Protein AF-A0A957H8F7-F1 (afdb_monomer_lite)

Foldseek 3Di:
DDPVVVVVVVVVVVVVVVVVVVVVVVVLVCCLVPPDDADPPPGSVVSVCSVVVVVVVLVVVLVVLLVVLVVVCVVPVDVVSVVSNVVSD

Structure (mmCIF, N/CA/C/O backbone):
data_AF-A0A957H8F7-F1
#
_entry.id   AF-A0A957H8F7-F1
#
loop_
_atom_site.group_PDB
_atom_site.id
_atom_site.type_symbol
_atom_site.label_atom_id
_atom_site.label_alt_id
_atom_site.label_comp_id
_atom_site.label_asym_id
_atom_site.label_entity_id
_atom_site.label_seq_id
_atom_site.pdbx_PDB_ins_code
_atom_site.Cartn_x
_atom_site.Cartn_y
_atom_site.Cartn_z
_atom_site.occupancy
_atom_site.B_iso_or_equiv
_atom_site.auth_seq_id
_atom_site.auth_comp_id
_atom_site.auth_asym_id
_atom_site.auth_atom_id
_atom_site.pdbx_PDB_model_num
ATOM 1 N N . MET A 1 1 ? -4.424 -11.951 29.934 1.00 57.94 1 MET A N 1
ATOM 2 C CA . MET A 1 1 ? -3.263 -11.906 29.014 1.00 57.94 1 MET A CA 1
ATOM 3 C C . MET A 1 1 ? -2.659 -10.513 29.106 1.00 57.94 1 MET A C 1
ATOM 5 O O . MET A 1 1 ? -3.374 -9.565 28.816 1.00 57.94 1 MET A O 1
ATOM 9 N N . ASN A 1 2 ? -1.411 -10.380 29.568 1.00 69.44 2 ASN A N 1
ATOM 10 C CA . ASN A 1 2 ? -0.777 -9.072 29.779 1.00 69.44 2 ASN A CA 1
ATOM 11 C C . ASN A 1 2 ? -0.657 -8.306 28.456 1.00 69.44 2 ASN A C 1
ATOM 13 O O . ASN A 1 2 ? -0.196 -8.852 27.454 1.00 69.44 2 ASN A O 1
ATOM 17 N N . GLU A 1 3 ? -1.039 -7.035 28.466 1.00 68.31 3 GLU A N 1
ATOM 18 C CA . GLU A 1 3 ? -1.060 -6.146 27.298 1.00 68.31 3 GLU A CA 1
ATOM 19 C C . GLU A 1 3 ? 0.296 -6.077 26.579 1.00 68.31 3 GLU A C 1
ATOM 21 O O . GLU A 1 3 ? 0.372 -6.151 25.353 1.00 68.31 3 GLU A O 1
ATOM 26 N N . ARG A 1 4 ? 1.389 -6.129 27.350 1.00 71.81 4 ARG A N 1
ATOM 27 C CA . ARG A 1 4 ? 2.766 -6.219 26.839 1.00 71.81 4 ARG A CA 1
ATOM 28 C C . ARG A 1 4 ? 3.021 -7.458 25.976 1.00 71.81 4 ARG A C 1
ATOM 30 O O . ARG A 1 4 ? 3.697 -7.361 24.958 1.00 71.81 4 ARG A O 1
ATOM 37 N N . ALA A 1 5 ? 2.457 -8.611 26.337 1.00 67.38 5 ALA A N 1
ATOM 38 C CA . ALA A 1 5 ? 2.612 -9.847 25.566 1.00 67.38 5 ALA A CA 1
ATOM 39 C C . ALA A 1 5 ? 1.807 -9.812 24.254 1.00 67.38 5 ALA A C 1
ATOM 41 O O . ALA A 1 5 ? 2.230 -10.380 23.247 1.00 67.38 5 ALA A O 1
ATOM 42 N N . ARG A 1 6 ? 0.667 -9.104 24.241 1.00 67.38 6 ARG A N 1
ATOM 43 C CA . ARG A 1 6 ? -0.157 -8.902 23.040 1.00 67.38 6 ARG A CA 1
ATOM 44 C C . ARG A 1 6 ? 0.540 -7.976 22.037 1.00 67.38 6 ARG A C 1
ATOM 46 O O . ARG A 1 6 ? 0.625 -8.324 20.862 1.00 67.38 6 ARG A O 1
ATOM 53 N N . ILE A 1 7 ? 1.104 -6.861 22.511 1.00 67.19 7 ILE A N 1
ATOM 54 C CA . ILE A 1 7 ? 1.879 -5.918 21.687 1.00 67.19 7 ILE A CA 1
ATOM 55 C C . ILE A 1 7 ? 3.156 -6.584 21.158 1.00 67.19 7 ILE A C 1
ATOM 57 O O . ILE A 1 7 ? 3.439 -6.493 19.967 1.00 67.19 7 ILE A O 1
ATOM 61 N N . ALA A 1 8 ? 3.878 -7.344 21.990 1.00 69.94 8 ALA A N 1
ATOM 62 C CA . ALA A 1 8 ? 5.078 -8.068 21.562 1.00 69.94 8 ALA A CA 1
ATOM 63 C C . ALA A 1 8 ? 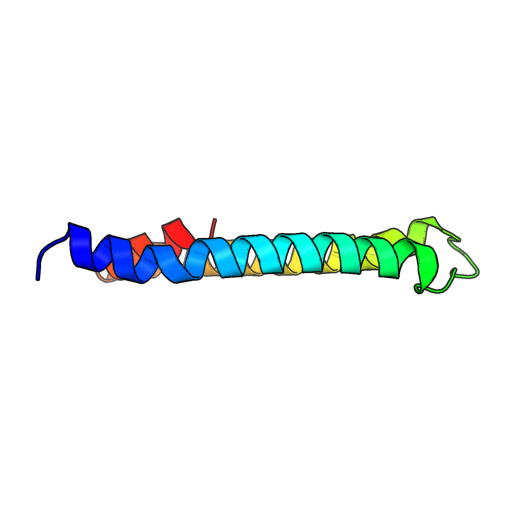4.802 -9.077 20.430 1.00 69.94 8 ALA A C 1
ATOM 65 O O . ALA A 1 8 ? 5.619 -9.234 19.524 1.00 69.94 8 ALA A O 1
ATOM 66 N N . LYS A 1 9 ? 3.633 -9.736 20.443 1.00 67.81 9 LYS A N 1
ATOM 67 C CA . LYS A 1 9 ? 3.237 -10.687 19.394 1.00 67.81 9 LYS A CA 1
ATOM 68 C C . LYS A 1 9 ? 2.905 -9.999 18.063 1.00 67.81 9 LYS A C 1
ATOM 70 O O . LYS A 1 9 ? 3.279 -10.533 17.021 1.00 67.81 9 LYS A O 1
ATOM 75 N N . LEU A 1 10 ? 2.238 -8.837 18.083 1.00 69.12 10 LEU A N 1
ATOM 76 C CA . LEU A 1 10 ? 2.013 -8.035 16.869 1.00 69.12 10 LEU A CA 1
ATOM 77 C C . LEU A 1 10 ? 3.325 -7.442 16.331 1.00 69.12 10 LEU A C 1
ATOM 79 O O . LEU A 1 10 ? 3.566 -7.475 15.126 1.00 69.12 10 LEU A O 1
ATOM 83 N N . ASN A 1 11 ? 4.205 -6.981 17.222 1.00 78.12 11 ASN A N 1
ATOM 84 C CA . ASN A 1 11 ? 5.449 -6.298 16.867 1.00 78.12 11 ASN A CA 1
ATOM 85 C C . ASN A 1 11 ? 6.472 -7.186 16.139 1.00 78.12 11 ASN A C 1
ATOM 87 O O . ASN A 1 11 ? 7.412 -6.673 15.553 1.00 78.12 11 ASN A O 1
ATOM 91 N N . ARG A 1 12 ? 6.324 -8.517 16.141 1.00 83.50 12 ARG A N 1
ATOM 92 C CA . ARG A 1 12 ? 7.255 -9.398 15.415 1.00 83.50 12 ARG A CA 1
ATOM 93 C C . ARG A 1 12 ? 7.081 -9.331 13.896 1.00 83.50 12 ARG A C 1
ATOM 95 O O . ARG A 1 12 ? 8.052 -9.505 13.169 1.00 83.50 12 ARG A O 1
ATOM 102 N N . TRP A 1 13 ? 5.859 -9.104 13.416 1.00 86.88 13 TRP A N 1
ATOM 103 C CA . TRP A 1 13 ? 5.552 -9.125 11.981 1.00 86.88 13 TRP A CA 1
ATOM 104 C C . TRP A 1 13 ? 5.769 -7.772 11.307 1.00 86.88 13 TRP A C 1
ATOM 106 O O . TRP A 1 13 ? 6.209 -7.730 10.163 1.00 86.88 13 TRP A O 1
ATOM 116 N N . VAL A 1 14 ? 5.529 -6.678 12.031 1.00 89.19 14 VAL A N 1
ATOM 117 C CA . VAL A 1 14 ? 5.740 -5.303 11.552 1.00 89.19 14 VAL A CA 1
ATOM 118 C C . VAL A 1 14 ? 7.141 -5.074 10.954 1.00 89.19 14 VAL A C 1
ATOM 120 O O . VAL A 1 14 ? 7.211 -4.615 9.818 1.00 89.19 14 VAL A O 1
ATOM 123 N N . PRO A 1 15 ? 8.265 -5.427 11.612 1.00 92.38 15 PRO A N 1
ATOM 124 C CA . PRO A 1 15 ? 9.592 -5.199 11.042 1.00 92.38 15 PRO A CA 1
ATOM 125 C C . PRO A 1 15 ? 9.833 -6.030 9.779 1.00 92.38 15 PRO A C 1
ATOM 127 O O . PRO A 1 15 ? 10.459 -5.544 8.844 1.00 92.38 15 PRO A O 1
ATOM 130 N N . ILE A 1 16 ? 9.300 -7.255 9.722 1.00 93.56 16 ILE A N 1
ATOM 131 C CA . ILE A 1 16 ? 9.412 -8.120 8.541 1.00 93.56 16 ILE A CA 1
ATOM 132 C C . ILE A 1 16 ? 8.672 -7.484 7.361 1.00 93.56 16 ILE A C 1
ATOM 134 O O . ILE A 1 16 ? 9.232 -7.380 6.272 1.00 93.56 16 ILE A O 1
ATOM 138 N N . LEU A 1 17 ? 7.441 -7.012 7.585 1.00 92.56 17 LEU A N 1
ATOM 139 C CA . LEU A 1 17 ? 6.645 -6.326 6.566 1.00 92.56 17 LEU A CA 1
ATOM 140 C 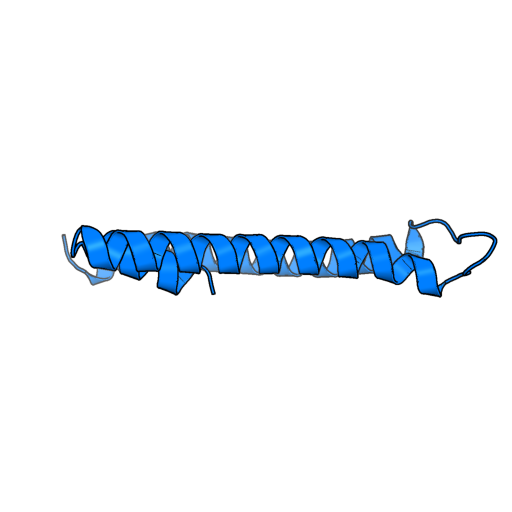C . LEU A 1 17 ? 7.302 -5.016 6.116 1.00 92.56 17 LEU A C 1
ATOM 142 O O . LEU A 1 17 ? 7.326 -4.741 4.921 1.00 92.56 17 LEU A O 1
ATOM 146 N N . ASN A 1 18 ? 7.903 -4.253 7.033 1.00 94.31 18 ASN A N 1
ATOM 147 C CA . ASN A 1 18 ? 8.611 -3.016 6.699 1.00 94.31 18 ASN A CA 1
ATOM 148 C C . ASN A 1 18 ? 9.847 -3.276 5.829 1.00 94.31 18 ASN A C 1
ATOM 150 O O . ASN A 1 18 ? 10.057 -2.584 4.835 1.00 94.31 18 ASN A O 1
ATOM 154 N N . ILE A 1 19 ? 10.650 -4.291 6.165 1.00 96.69 19 ILE A N 1
ATOM 155 C CA . ILE A 1 19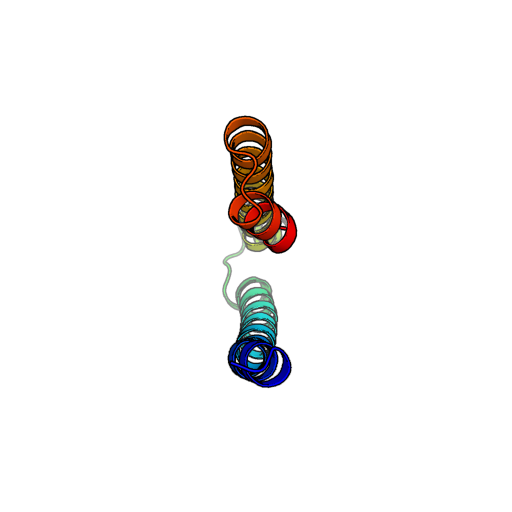 ? 11.811 -4.683 5.352 1.00 96.69 19 ILE A CA 1
ATOM 156 C C . ILE A 1 19 ? 11.349 -5.180 3.978 1.00 96.69 19 ILE A C 1
ATOM 158 O O . ILE A 1 19 ? 11.915 -4.783 2.962 1.00 96.69 19 ILE A O 1
ATOM 162 N N . ALA A 1 20 ? 10.295 -5.998 3.926 1.00 96.75 20 ALA A N 1
ATOM 163 C CA . ALA A 1 20 ? 9.727 -6.469 2.667 1.00 96.75 20 ALA A CA 1
ATOM 164 C C . ALA A 1 20 ? 9.211 -5.310 1.795 1.00 96.75 20 ALA A C 1
ATOM 166 O O . ALA A 1 20 ? 9.482 -5.288 0.596 1.00 96.75 20 ALA A O 1
ATOM 167 N N . ALA A 1 21 ? 8.535 -4.320 2.389 1.00 94.25 21 ALA A N 1
ATOM 168 C CA . ALA A 1 21 ? 8.074 -3.121 1.692 1.00 94.25 21 ALA A CA 1
ATOM 169 C C . ALA A 1 21 ? 9.247 -2.297 1.138 1.00 94.25 21 ALA A C 1
ATOM 171 O O . ALA A 1 21 ? 9.195 -1.850 -0.008 1.00 94.25 21 ALA A O 1
ATOM 172 N N . LEU A 1 22 ? 10.332 -2.153 1.908 1.00 96.88 22 LEU A N 1
ATOM 173 C CA . LEU A 1 22 ? 11.547 -1.471 1.461 1.00 96.88 22 LEU A CA 1
ATOM 174 C C . LEU A 1 22 ? 12.174 -2.183 0.251 1.00 96.88 22 LEU A C 1
ATOM 176 O O . LEU A 1 22 ? 12.494 -1.548 -0.752 1.00 96.88 22 LEU A O 1
ATOM 180 N N . ILE A 1 23 ? 12.308 -3.510 0.321 1.00 97.81 23 ILE A N 1
ATOM 181 C CA . ILE A 1 23 ? 12.838 -4.324 -0.781 1.00 97.81 23 ILE A CA 1
ATOM 182 C C . ILE A 1 23 ? 11.944 -4.191 -2.020 1.00 97.81 23 ILE A C 1
ATOM 184 O O . ILE A 1 23 ? 12.452 -3.961 -3.117 1.00 97.81 23 ILE A O 1
ATOM 188 N N . ALA A 1 24 ? 10.622 -4.283 -1.856 1.00 94.94 24 ALA A N 1
ATOM 189 C CA . ALA A 1 24 ? 9.665 -4.142 -2.949 1.00 94.94 24 ALA A CA 1
ATOM 190 C C . ALA A 1 24 ? 9.728 -2.753 -3.606 1.00 94.94 24 ALA A C 1
ATOM 192 O O . ALA A 1 24 ? 9.642 -2.652 -4.832 1.00 94.94 24 ALA A O 1
ATOM 193 N N . LEU A 1 25 ? 9.935 -1.690 -2.821 1.00 93.81 25 LEU A N 1
ATOM 194 C CA . LEU A 1 25 ? 10.113 -0.331 -3.332 1.00 93.81 25 LEU A CA 1
ATOM 195 C C . LEU A 1 25 ? 11.347 -0.236 -4.239 1.00 93.81 25 LEU A C 1
ATOM 197 O O . LEU A 1 25 ? 11.234 0.204 -5.384 1.00 93.81 25 LEU A O 1
ATOM 201 N N . PHE A 1 26 ? 12.511 -0.695 -3.768 1.00 95.88 26 PHE A N 1
ATOM 202 C CA . PHE A 1 26 ? 13.740 -0.676 -4.569 1.00 95.88 26 PHE A CA 1
ATOM 203 C C . PHE A 1 26 ? 13.652 -1.584 -5.798 1.00 95.88 26 PHE A C 1
ATOM 205 O O . PHE A 1 26 ? 14.104 -1.195 -6.875 1.00 95.88 26 PHE A O 1
ATOM 212 N N . ALA A 1 27 ? 13.025 -2.755 -5.673 1.00 95.06 27 ALA A N 1
ATOM 213 C CA . ALA A 1 27 ? 12.779 -3.643 -6.803 1.00 95.06 27 ALA A CA 1
ATOM 214 C C . ALA A 1 27 ? 11.892 -2.973 -7.863 1.00 95.06 27 ALA A C 1
ATOM 216 O O . ALA A 1 27 ? 12.208 -3.024 -9.050 1.00 95.06 27 ALA A O 1
ATOM 217 N N . THR A 1 28 ? 10.823 -2.288 -7.444 1.00 92.44 28 THR A N 1
ATOM 218 C CA . THR A 1 28 ? 9.918 -1.562 -8.350 1.00 92.44 28 THR A CA 1
ATOM 219 C C . THR A 1 28 ? 10.655 -0.446 -9.082 1.00 92.44 28 THR A C 1
ATOM 221 O O . THR A 1 28 ? 10.568 -0.357 -10.305 1.00 92.44 28 THR A O 1
ATOM 224 N N . LEU A 1 29 ? 11.447 0.356 -8.362 1.00 91.56 29 LEU A N 1
ATOM 225 C CA . LEU A 1 29 ? 12.289 1.391 -8.968 1.00 91.56 29 LEU A CA 1
ATOM 226 C C . LEU A 1 29 ? 13.279 0.790 -9.977 1.00 91.56 29 LEU A C 1
ATOM 228 O O . LEU A 1 29 ? 13.385 1.286 -11.097 1.00 91.56 29 LEU A O 1
ATOM 232 N N . GLY A 1 30 ? 13.941 -0.316 -9.629 1.00 93.38 30 GLY A N 1
ATOM 233 C CA . GLY A 1 30 ? 14.830 -1.036 -10.541 1.00 93.38 30 GLY A CA 1
ATOM 234 C C . GL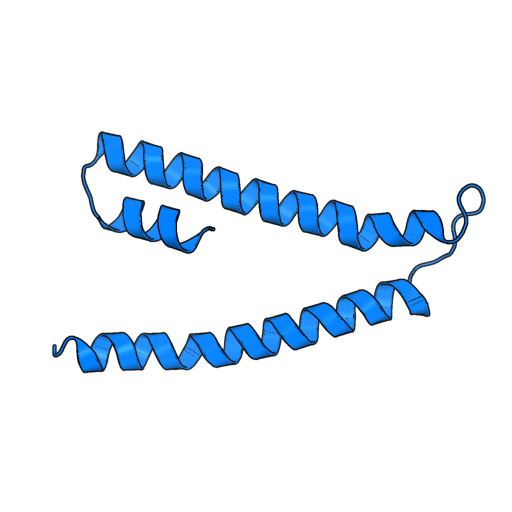Y A 1 30 ? 14.118 -1.502 -11.816 1.00 93.38 30 GLY A C 1
ATOM 235 O O . GLY A 1 30 ? 14.599 -1.253 -12.920 1.00 93.38 30 GLY A O 1
ATOM 236 N N . MET A 1 31 ? 12.934 -2.107 -11.691 1.00 92.38 31 MET A N 1
ATOM 237 C CA . MET A 1 31 ? 12.146 -2.550 -12.847 1.00 92.38 31 MET A CA 1
ATOM 238 C C . MET A 1 31 ? 11.737 -1.383 -13.756 1.00 92.38 31 MET A C 1
ATOM 240 O O . MET A 1 31 ? 11.794 -1.508 -14.977 1.00 92.38 31 MET A O 1
ATOM 244 N N . ILE A 1 32 ? 11.386 -0.226 -13.194 1.00 91.19 32 ILE A N 1
ATOM 245 C CA . ILE A 1 32 ? 11.008 0.957 -13.982 1.00 91.19 32 ILE A CA 1
ATOM 246 C C . ILE A 1 32 ? 12.177 1.460 -14.837 1.00 91.19 32 ILE A C 1
ATOM 248 O O . ILE A 1 32 ? 11.979 1.817 -15.999 1.00 91.19 32 ILE A O 1
ATOM 252 N N . PHE A 1 33 ? 13.398 1.484 -14.297 1.00 88.06 33 PHE A N 1
ATOM 253 C CA . PHE A 1 33 ? 14.555 1.997 -15.035 1.00 88.06 33 PHE A CA 1
ATOM 254 C C . PHE A 1 33 ? 15.152 0.981 -16.017 1.00 88.06 33 PHE A C 1
ATOM 256 O O . PHE A 1 33 ? 15.515 1.366 -17.133 1.00 88.06 33 PHE A O 1
ATOM 263 N N . PHE A 1 34 ? 15.239 -0.293 -15.624 1.00 89.56 34 PHE A N 1
ATOM 264 C CA . PHE A 1 34 ? 15.976 -1.315 -16.376 1.00 89.56 34 PHE A CA 1
ATOM 265 C C . PHE A 1 34 ? 15.095 -2.255 -17.206 1.00 89.56 34 PHE A C 1
ATOM 267 O O . PHE A 1 34 ? 15.573 -2.779 -18.208 1.00 89.56 34 PHE A O 1
ATOM 274 N N . TYR A 1 35 ? 13.832 -2.470 -16.824 1.00 89.44 35 TYR A N 1
ATOM 275 C CA . TYR A 1 35 ? 12.955 -3.452 -17.475 1.00 89.44 35 TYR A CA 1
ATOM 276 C C . TYR A 1 35 ? 11.836 -2.815 -18.307 1.00 89.44 35 TYR A C 1
ATOM 278 O O . TYR A 1 35 ? 11.527 -3.304 -19.392 1.00 89.44 35 TYR A O 1
ATOM 286 N N . ALA A 1 36 ? 11.230 -1.722 -17.836 1.00 88.25 36 ALA A N 1
ATOM 287 C CA . ALA A 1 36 ? 10.096 -1.116 -18.528 1.00 88.25 36 ALA A CA 1
ATOM 288 C C . ALA A 1 36 ? 10.494 -0.643 -19.944 1.00 88.25 36 ALA A C 1
ATOM 290 O O . ALA A 1 36 ? 11.478 0.088 -20.094 1.00 88.25 36 ALA A O 1
ATOM 291 N N . PRO A 1 37 ? 9.758 -1.021 -21.003 1.00 84.88 37 PRO A N 1
ATOM 292 C CA . PRO A 1 37 ? 10.064 -0.580 -22.359 1.00 84.88 37 PRO A CA 1
ATOM 293 C C . PRO A 1 37 ? 9.886 0.937 -22.504 1.00 84.88 37 PRO A C 1
ATOM 295 O O . PRO A 1 37 ? 9.222 1.589 -21.698 1.00 84.88 37 PRO A O 1
ATOM 298 N N . ILE A 1 38 ? 10.530 1.512 -23.517 1.00 86.94 38 ILE A N 1
ATOM 299 C CA . ILE A 1 38 ? 10.377 2.928 -23.863 1.00 86.94 38 ILE A CA 1
ATOM 300 C C . ILE A 1 38 ? 9.272 3.037 -24.911 1.00 86.94 38 ILE A C 1
ATOM 302 O O . ILE A 1 38 ? 9.354 2.405 -25.965 1.00 86.94 38 ILE A O 1
ATOM 306 N N . GLU A 1 39 ? 8.259 3.853 -24.635 1.00 89.38 39 GLU A N 1
ATOM 307 C CA . GLU A 1 39 ? 7.186 4.125 -25.591 1.00 89.38 39 GLU A CA 1
ATOM 308 C C . GLU A 1 39 ? 7.665 5.003 -26.740 1.00 89.38 39 GLU A C 1
ATOM 310 O O . GLU A 1 39 ? 8.385 5.984 -26.536 1.00 89.38 39 GLU A O 1
ATOM 315 N N . ARG A 1 40 ? 7.183 4.706 -27.949 1.00 82.44 40 ARG A N 1
ATOM 316 C CA . ARG A 1 40 ? 7.578 5.405 -29.181 1.00 82.44 40 ARG A CA 1
ATOM 317 C C . ARG A 1 40 ? 7.262 6.904 -29.151 1.00 82.44 40 ARG A C 1
ATOM 319 O O . ARG A 1 40 ? 8.041 7.685 -29.682 1.00 82.44 40 ARG A O 1
ATOM 326 N N . SER A 1 41 ? 6.133 7.299 -28.560 1.00 89.00 41 SER A N 1
ATOM 327 C CA . SER A 1 41 ? 5.649 8.689 -28.605 1.00 89.00 41 SER A CA 1
ATOM 328 C C . SER A 1 41 ? 6.079 9.534 -27.405 1.00 89.00 41 SER A C 1
ATOM 330 O O . SER A 1 41 ? 6.380 10.710 -27.565 1.00 89.00 41 SER A O 1
ATOM 332 N N . MET A 1 42 ? 6.094 8.953 -26.202 1.00 83.75 42 MET A N 1
ATOM 333 C CA . MET A 1 42 ? 6.358 9.683 -24.952 1.00 83.75 42 MET A CA 1
ATOM 334 C C . MET A 1 42 ? 7.772 9.474 -24.398 1.00 83.75 42 MET A C 1
ATOM 336 O O . MET A 1 42 ? 8.195 10.194 -23.492 1.00 83.75 42 MET A O 1
ATOM 340 N N . GLY A 1 43 ? 8.514 8.492 -24.913 1.00 85.88 43 GLY A N 1
ATOM 341 C CA . GLY A 1 43 ? 9.857 8.189 -24.438 1.00 85.88 43 GLY A CA 1
ATOM 342 C C . GLY A 1 43 ? 9.878 7.777 -22.962 1.00 85.88 43 GLY A C 1
ATOM 343 O O . GLY A 1 43 ? 9.000 7.063 -22.475 1.00 85.88 43 GLY A O 1
ATOM 344 N N . ASN A 1 44 ? 10.891 8.243 -22.228 1.00 85.12 44 ASN A N 1
ATOM 345 C CA . ASN A 1 44 ? 11.125 7.841 -20.837 1.00 85.12 44 ASN A CA 1
ATOM 346 C C . ASN A 1 44 ? 10.049 8.310 -19.847 1.00 85.12 44 ASN A C 1
ATOM 348 O O . ASN A 1 44 ? 9.906 7.692 -18.794 1.00 85.12 44 ASN A O 1
ATOM 352 N N . VAL A 1 45 ? 9.283 9.361 -20.157 1.00 87.00 45 VAL A N 1
ATOM 353 C CA . VAL A 1 45 ? 8.261 9.897 -19.236 1.00 87.00 45 VAL A CA 1
ATOM 354 C C . VAL A 1 45 ? 7.170 8.860 -18.958 1.00 87.00 45 VAL A C 1
ATOM 356 O O . VAL A 1 45 ? 6.677 8.763 -17.836 1.00 87.00 45 VAL A O 1
ATOM 359 N N . GLN A 1 46 ? 6.845 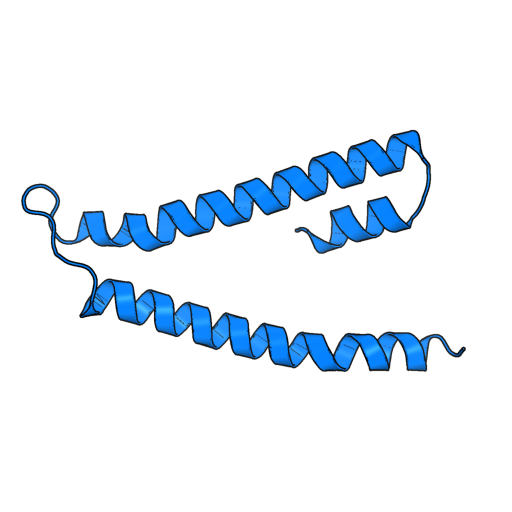8.016 -19.941 1.00 88.88 46 GLN A N 1
ATOM 360 C CA . GLN A 1 46 ? 5.800 7.005 -19.790 1.00 88.88 46 GLN A CA 1
ATOM 361 C C . GLN A 1 46 ? 6.160 5.925 -18.755 1.00 88.88 46 GLN A C 1
ATOM 363 O O . GLN A 1 46 ? 5.274 5.385 -18.095 1.00 88.88 46 GLN A O 1
ATOM 368 N N . ARG A 1 47 ? 7.454 5.678 -18.507 1.00 89.00 47 ARG A N 1
ATOM 369 C CA . ARG A 1 47 ? 7.902 4.728 -17.476 1.00 89.00 47 ARG A CA 1
ATOM 370 C C . ARG A 1 47 ? 7.434 5.125 -16.070 1.00 89.00 47 ARG A C 1
ATOM 372 O O . ARG A 1 47 ? 7.216 4.255 -15.230 1.00 89.00 47 ARG A O 1
ATOM 379 N N . LEU A 1 48 ? 7.209 6.418 -15.823 1.00 86.75 48 LEU A N 1
ATOM 380 C CA . LEU A 1 48 ? 6.728 6.919 -14.536 1.00 86.75 48 LEU A CA 1
ATOM 381 C C . LEU A 1 48 ? 5.287 6.479 -14.228 1.00 86.75 48 LEU A C 1
ATOM 383 O O . LEU A 1 48 ? 4.940 6.315 -13.058 1.00 86.75 48 LEU A O 1
ATOM 387 N N . PHE A 1 49 ? 4.460 6.222 -15.252 1.00 87.69 49 PHE A N 1
ATOM 388 C CA . PHE A 1 49 ? 3.083 5.756 -15.054 1.00 87.69 49 PHE A CA 1
ATOM 389 C C . PHE A 1 49 ? 3.015 4.398 -14.350 1.00 87.69 49 PHE A C 1
ATOM 391 O O . PHE A 1 49 ? 2.091 4.183 -13.569 1.00 87.69 49 PHE A O 1
ATOM 398 N N . TYR A 1 50 ? 4.005 3.520 -14.544 1.00 87.31 50 TYR A N 1
ATOM 399 C CA . TYR A 1 50 ? 4.048 2.217 -13.870 1.00 87.31 50 TYR A CA 1
ATOM 400 C C . TYR A 1 50 ? 4.146 2.345 -12.344 1.00 87.31 50 TYR A C 1
ATOM 402 O O . TYR A 1 50 ? 3.566 1.536 -11.625 1.00 87.31 50 TYR A O 1
ATOM 410 N N . PHE A 1 51 ? 4.816 3.384 -11.838 1.00 89.75 51 PHE A N 1
ATOM 411 C CA . PHE A 1 51 ? 4.814 3.700 -10.409 1.00 89.75 51 PHE A CA 1
ATOM 412 C C . PHE A 1 51 ? 3.577 4.501 -10.009 1.00 89.75 51 PHE A C 1
ATOM 414 O O . PHE A 1 51 ? 2.902 4.184 -9.032 1.00 89.75 51 PHE A O 1
ATOM 421 N N . HIS A 1 52 ? 3.278 5.548 -10.779 1.00 91.62 52 HIS A N 1
ATOM 422 C CA . HIS A 1 52 ? 2.263 6.528 -10.424 1.00 91.62 52 HIS A CA 1
ATOM 423 C C . HIS A 1 52 ? 0.870 5.901 -10.330 1.00 91.62 52 HIS A C 1
ATOM 425 O O . HIS A 1 52 ? 0.207 6.050 -9.305 1.00 91.62 52 HIS A O 1
ATOM 431 N N . VAL A 1 53 ? 0.457 5.131 -11.343 1.00 91.81 53 VAL A N 1
ATOM 432 C CA . VAL A 1 53 ? -0.855 4.467 -11.365 1.00 91.81 53 VAL A CA 1
ATOM 433 C C . VAL A 1 53 ? -0.977 3.485 -10.202 1.00 91.81 53 VAL A C 1
ATOM 435 O O . VAL A 1 53 ? -1.985 3.496 -9.501 1.00 91.81 53 VAL A O 1
ATOM 438 N N . GLY A 1 54 ? 0.067 2.695 -9.932 1.00 91.81 54 GLY A N 1
ATOM 439 C CA . GLY A 1 54 ? 0.097 1.789 -8.781 1.00 91.81 54 GLY A CA 1
ATOM 440 C C . GLY A 1 54 ? -0.069 2.531 -7.452 1.00 91.81 54 GLY A C 1
ATOM 441 O O . GLY A 1 54 ? -0.921 2.166 -6.644 1.00 91.81 54 GLY A O 1
ATOM 442 N N . SER A 1 55 ? 0.685 3.616 -7.248 1.00 92.00 55 SER A N 1
ATOM 443 C CA . SER A 1 55 ? 0.592 4.436 -6.031 1.00 92.00 55 SER A CA 1
ATOM 444 C C . SER A 1 55 ? -0.789 5.081 -5.855 1.00 92.00 55 SER A C 1
ATOM 446 O O . SER A 1 55 ? -1.328 5.079 -4.748 1.00 92.00 55 SER A O 1
ATOM 448 N N . ALA A 1 56 ? -1.406 5.546 -6.947 1.00 94.38 56 ALA A N 1
ATOM 449 C CA . ALA A 1 56 ? -2.754 6.102 -6.937 1.00 94.38 56 ALA A CA 1
ATOM 450 C C . ALA A 1 56 ? -3.801 5.051 -6.536 1.00 94.38 56 ALA A C 1
ATOM 452 O O . ALA A 1 56 ? -4.678 5.341 -5.721 1.00 94.38 56 ALA A O 1
ATOM 453 N N . TRP A 1 57 ? -3.693 3.821 -7.047 1.00 95.31 57 TRP A N 1
ATOM 454 C CA . TRP A 1 57 ? -4.572 2.716 -6.653 1.00 95.31 57 TRP A CA 1
ATOM 455 C C . TRP A 1 57 ? -4.431 2.353 -5.177 1.00 95.31 57 TRP A C 1
ATOM 457 O O . TRP A 1 57 ? -5.440 2.241 -4.484 1.00 95.31 57 TRP A O 1
ATOM 467 N N . VAL A 1 58 ? -3.199 2.212 -4.680 1.00 93.94 58 VAL A N 1
ATOM 468 C CA . VAL A 1 58 ? -2.956 1.887 -3.266 1.00 93.94 58 VAL A CA 1
ATOM 469 C C . VAL A 1 58 ? -3.529 2.976 -2.356 1.00 93.94 58 VAL A C 1
ATOM 471 O O . VAL A 1 58 ? -4.273 2.657 -1.431 1.00 93.94 58 VAL A O 1
ATOM 474 N N . GLY A 1 59 ? -3.269 4.252 -2.659 1.00 94.94 59 GLY A N 1
ATOM 475 C CA . GLY A 1 59 ? -3.826 5.378 -1.905 1.00 94.94 59 GLY A CA 1
ATOM 476 C C . GLY A 1 59 ? -5.356 5.436 -1.957 1.00 94.94 59 GLY A C 1
ATOM 477 O O . GLY A 1 59 ? -6.001 5.668 -0.937 1.00 94.94 59 GLY A O 1
ATOM 478 N N . SER A 1 60 ? -5.954 5.149 -3.117 1.00 95.94 60 SER A N 1
ATOM 479 C CA . SER A 1 60 ? -7.415 5.109 -3.270 1.00 95.94 60 SER A CA 1
ATOM 480 C C . SER A 1 60 ? -8.048 4.003 -2.426 1.00 95.94 60 SER A C 1
ATOM 482 O O . SER A 1 60 ? -9.071 4.231 -1.782 1.00 95.94 60 SER A O 1
ATOM 484 N N . ILE A 1 61 ? -7.438 2.814 -2.393 1.00 97.06 61 ILE A N 1
ATOM 485 C CA . ILE A 1 61 ? -7.920 1.686 -1.585 1.00 97.06 61 ILE A CA 1
ATOM 486 C C . ILE A 1 61 ? -7.772 1.992 -0.093 1.00 97.06 61 ILE A C 1
ATOM 488 O O . ILE A 1 61 ? -8.722 1.782 0.657 1.00 97.06 61 ILE A O 1
ATOM 492 N N . ALA A 1 62 ? -6.621 2.518 0.334 1.00 96.81 62 ALA A N 1
ATOM 493 C CA . ALA A 1 62 ? -6.384 2.942 1.714 1.00 96.81 62 ALA A CA 1
ATOM 494 C C . ALA A 1 62 ? -7.450 3.944 2.182 1.00 96.81 62 ALA A C 1
ATOM 496 O O . ALA A 1 62 ? -8.121 3.729 3.191 1.00 96.81 62 ALA A O 1
ATOM 497 N N . PHE A 1 63 ? -7.695 4.983 1.380 1.00 96.31 63 PHE A N 1
ATOM 498 C CA . PHE A 1 63 ? -8.716 5.984 1.671 1.00 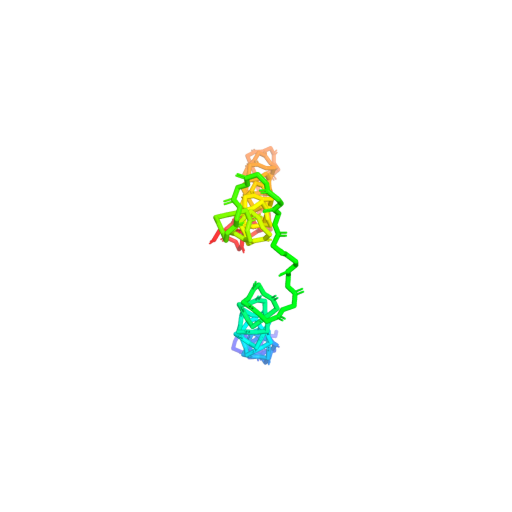96.31 63 PHE A CA 1
ATOM 499 C C . PHE A 1 63 ? -10.134 5.398 1.691 1.00 96.31 63 PHE A C 1
ATOM 501 O O . PHE A 1 63 ? -10.940 5.731 2.561 1.00 96.31 63 PHE A O 1
ATOM 508 N N . PHE A 1 64 ? -10.452 4.491 0.766 1.00 97.56 64 PHE A N 1
ATOM 509 C CA . PHE A 1 64 ? -11.744 3.810 0.748 1.00 97.56 64 PHE A CA 1
ATOM 510 C C . PHE A 1 64 ? -11.962 2.963 2.011 1.00 97.56 64 PHE A C 1
ATOM 512 O O . PHE A 1 64 ? -13.040 3.009 2.604 1.00 97.56 64 PHE A O 1
ATOM 519 N N . VAL A 1 65 ? -10.936 2.239 2.470 1.00 97.94 65 VAL A N 1
ATOM 520 C CA . VAL A 1 65 ? -10.986 1.480 3.730 1.00 97.94 65 VAL A CA 1
ATOM 521 C C . VAL A 1 65 ? -11.162 2.419 4.924 1.00 97.94 65 VAL A C 1
ATOM 523 O O . VAL A 1 65 ? -12.001 2.133 5.780 1.00 97.94 65 VAL A O 1
ATOM 526 N N . ALA A 1 66 ? -10.462 3.556 4.957 1.00 97.38 66 ALA A N 1
ATOM 527 C CA . ALA A 1 66 ? -10.627 4.569 5.998 1.00 97.38 66 ALA A CA 1
ATOM 528 C C . ALA A 1 66 ? -12.070 5.098 6.057 1.00 97.38 66 ALA A C 1
ATOM 530 O O . ALA A 1 66 ? -12.661 5.194 7.137 1.00 97.38 66 ALA A O 1
ATOM 531 N N . LEU A 1 67 ? -12.666 5.384 4.895 1.00 97.56 67 LEU A N 1
ATOM 532 C CA . LEU A 1 67 ? -14.047 5.850 4.772 1.00 97.56 67 LEU A CA 1
ATOM 533 C C . LEU A 1 67 ? -15.044 4.799 5.273 1.00 97.56 67 LEU A C 1
ATOM 535 O O . LEU A 1 67 ? -15.909 5.109 6.094 1.00 97.56 67 LEU A O 1
ATOM 539 N N . VAL A 1 68 ? -14.914 3.551 4.814 1.00 97.88 68 VAL A N 1
ATOM 540 C CA . VAL A 1 68 ? -15.809 2.455 5.214 1.00 97.88 68 VAL A CA 1
ATOM 541 C C . VAL A 1 68 ? -15.660 2.141 6.703 1.00 97.88 68 VAL A C 1
ATOM 543 O O . VAL A 1 68 ? -16.668 1.987 7.393 1.00 97.88 68 VAL A O 1
ATOM 546 N N . GLY A 1 69 ? -14.428 2.094 7.216 1.00 97.50 69 GLY A N 1
ATOM 547 C CA . GLY A 1 69 ? -14.142 1.879 8.635 1.00 97.50 69 GLY A CA 1
ATOM 548 C C . GLY A 1 69 ? -14.752 2.974 9.509 1.00 97.50 69 GLY A C 1
ATOM 549 O O . GLY A 1 69 ? -15.466 2.673 10.463 1.00 97.50 69 GLY A O 1
ATOM 550 N N . SER A 1 70 ? -14.585 4.240 9.123 1.00 96.81 70 SER A N 1
ATOM 551 C CA . SER A 1 70 ? -15.159 5.382 9.845 1.00 96.81 70 SER A CA 1
ATOM 552 C C . SER A 1 70 ? -16.692 5.361 9.839 1.00 96.81 70 SER A C 1
ATOM 554 O O . SER A 1 70 ? -17.328 5.534 10.880 1.00 96.81 70 SER A O 1
ATOM 556 N N . ALA A 1 71 ? -17.317 5.074 8.692 1.00 97.88 71 ALA A N 1
ATOM 557 C CA . ALA A 1 71 ? -18.772 4.960 8.591 1.00 97.88 71 ALA A CA 1
ATOM 558 C C . ALA A 1 71 ? -19.325 3.790 9.431 1.00 97.88 71 ALA A C 1
ATOM 560 O O . ALA A 1 71 ? -20.334 3.931 10.131 1.00 97.88 71 ALA A O 1
ATOM 561 N N . ALA A 1 72 ? -18.650 2.637 9.404 1.00 97.56 72 ALA A N 1
ATOM 562 C CA . ALA A 1 72 ? -19.008 1.475 10.212 1.00 97.56 72 ALA A CA 1
ATOM 563 C C . ALA A 1 72 ? -18.834 1.742 11.715 1.00 97.56 72 ALA A C 1
ATOM 565 O O . ALA A 1 72 ? -19.660 1.290 12.518 1.00 97.56 72 ALA A O 1
ATOM 566 N N . TYR A 1 73 ? -17.813 2.510 12.104 1.00 97.25 73 TYR A N 1
ATOM 567 C CA . TYR A 1 73 ? -17.621 2.945 13.483 1.00 97.25 73 TYR A CA 1
ATOM 568 C C . TYR A 1 73 ? -18.784 3.813 13.961 1.00 97.25 73 TYR A C 1
ATOM 570 O O . TYR A 1 73 ? -19.388 3.486 14.979 1.00 97.25 73 TYR A O 1
ATOM 578 N N . LEU A 1 74 ? -19.183 4.837 13.199 1.00 97.12 74 LEU A N 1
ATOM 579 C CA . LEU A 1 74 ? -20.308 5.701 13.577 1.00 97.12 74 LEU A CA 1
ATOM 580 C C . LEU A 1 74 ? -21.606 4.909 13.772 1.00 97.12 74 LEU A C 1
ATOM 582 O O . LEU A 1 74 ? -22.342 5.152 14.729 1.00 97.12 74 LEU A O 1
ATOM 586 N N . ARG A 1 75 ? -21.858 3.916 12.911 1.00 97.88 75 ARG A N 1
ATOM 587 C CA . ARG A 1 75 ? -23.060 3.078 12.994 1.00 97.88 75 ARG A CA 1
ATOM 588 C C . ARG A 1 75 ? -23.031 2.075 14.147 1.00 97.88 75 ARG A C 1
ATOM 590 O O . ARG A 1 75 ? -24.077 1.792 14.722 1.00 97.88 75 ARG A O 1
ATOM 597 N N . THR A 1 76 ? -21.879 1.471 14.435 1.00 96.50 76 THR A N 1
ATOM 598 C CA . THR A 1 76 ? -21.794 0.333 15.372 1.00 96.50 76 THR A CA 1
ATOM 599 C C . THR A 1 76 ? -21.172 0.669 16.724 1.00 96.50 76 THR A C 1
ATOM 601 O O . THR A 1 76 ? -21.302 -0.131 17.646 1.00 96.50 76 THR A O 1
ATOM 604 N N . GLN A 1 77 ? -20.494 1.815 16.840 1.00 94.81 77 GLN A N 1
ATOM 605 C CA . GLN A 1 77 ? -19.753 2.275 18.021 1.00 94.81 77 GLN A CA 1
ATOM 606 C C . GLN A 1 77 ? -18.716 1.251 18.532 1.00 94.81 77 GLN A C 1
ATOM 608 O O . GLN A 1 77 ? -18.410 1.186 19.720 1.00 94.81 77 GLN A O 1
ATOM 613 N N . ARG A 1 78 ? -18.172 0.400 17.644 1.00 95.50 78 ARG A N 1
ATOM 614 C CA . ARG A 1 78 ? -17.162 -0.613 18.001 1.00 95.50 78 ARG A CA 1
ATOM 615 C C . ARG A 1 78 ? -15.757 -0.147 17.639 1.00 95.50 78 ARG A C 1
ATOM 617 O O . ARG A 1 78 ? -15.456 -0.003 16.458 1.00 95.50 78 ARG A O 1
ATOM 624 N N . PHE A 1 79 ? -14.864 -0.082 18.625 1.00 92.94 79 PHE A N 1
ATOM 625 C CA . PHE A 1 79 ? -13.454 0.321 18.468 1.00 92.94 79 PHE A CA 1
ATOM 626 C C . PHE A 1 79 ? -12.652 -0.438 17.399 1.00 92.94 79 PHE A C 1
ATOM 628 O O . PHE A 1 79 ? -11.644 0.063 16.912 1.00 92.94 79 PHE A O 1
ATOM 635 N N . ILE A 1 80 ? -13.082 -1.640 17.006 1.00 94.00 80 ILE A N 1
ATOM 636 C CA . ILE A 1 80 ? -12.431 -2.402 15.930 1.00 94.00 80 ILE A CA 1
ATOM 637 C C . ILE A 1 80 ? -12.483 -1.634 14.603 1.00 94.00 80 ILE A C 1
ATOM 639 O O . ILE A 1 80 ? -11.488 -1.606 13.888 1.00 94.00 80 ILE A O 1
ATOM 643 N N . TRP A 1 81 ? -13.609 -0.991 14.283 1.00 95.56 81 TRP A N 1
ATOM 644 C CA . TRP A 1 81 ? -13.755 -0.238 13.033 1.00 95.56 81 TRP A CA 1
ATOM 645 C C . TRP A 1 81 ? -12.917 1.037 13.020 1.00 95.56 81 TRP A C 1
ATOM 647 O O . TRP A 1 81 ? -12.317 1.355 11.998 1.00 95.56 81 TRP A O 1
ATOM 657 N N . ASP A 1 82 ? -12.821 1.699 14.172 1.00 95.06 82 ASP A N 1
ATOM 658 C CA . ASP A 1 82 ? -11.936 2.846 14.379 1.00 95.06 82 ASP A CA 1
ATOM 659 C C . ASP A 1 82 ? -10.460 2.446 14.223 1.00 95.06 82 ASP A C 1
ATOM 661 O O . ASP A 1 82 ? -9.711 3.074 13.482 1.00 95.06 82 ASP A O 1
ATOM 665 N N . THR A 1 83 ? -10.063 1.306 14.803 1.00 94.06 83 THR A N 1
ATOM 666 C CA . THR A 1 83 ? -8.702 0.762 14.650 1.00 94.06 83 THR A CA 1
ATOM 667 C C . THR A 1 83 ? -8.381 0.440 13.188 1.00 94.06 83 THR A C 1
ATOM 669 O O . THR A 1 83 ? -7.288 0.741 12.723 1.00 94.06 83 THR A O 1
ATOM 672 N N . ILE A 1 84 ? -9.319 -0.162 12.444 1.00 94.88 84 ILE A N 1
ATOM 673 C CA . ILE A 1 84 ? -9.125 -0.468 11.017 1.00 94.88 84 ILE A CA 1
ATOM 674 C C . ILE A 1 84 ? -8.957 0.818 10.204 1.00 94.88 84 ILE A C 1
ATOM 676 O O . ILE A 1 84 ? -8.064 0.880 9.362 1.00 94.88 84 ILE A O 1
ATOM 680 N N . ALA A 1 85 ? -9.781 1.837 10.464 1.00 95.31 85 ALA A N 1
ATOM 681 C CA . ALA A 1 85 ? -9.665 3.127 9.794 1.00 95.31 85 ALA A CA 1
ATOM 682 C C . ALA A 1 85 ? -8.310 3.788 10.097 1.00 95.31 85 ALA A C 1
ATOM 684 O O . ALA A 1 85 ? -7.613 4.197 9.171 1.00 95.31 85 ALA A O 1
ATOM 685 N N . LEU A 1 86 ? -7.892 3.797 11.366 1.00 94.62 86 LEU A N 1
ATOM 686 C CA . LEU A 1 86 ? -6.604 4.344 11.790 1.00 94.62 86 LEU A CA 1
ATOM 687 C C . LEU A 1 86 ? -5.414 3.616 11.150 1.00 94.62 86 LEU A C 1
ATOM 689 O O . LEU A 1 86 ? -4.469 4.263 10.728 1.00 94.62 86 LEU A O 1
ATOM 693 N N . CYS A 1 87 ? -5.444 2.284 11.065 1.00 92.81 87 CYS A N 1
ATOM 694 C CA . CYS A 1 87 ? -4.346 1.505 10.484 1.00 92.81 87 CYS A CA 1
ATOM 695 C C . CYS A 1 87 ? -4.272 1.570 8.951 1.00 92.81 87 CYS A C 1
ATOM 697 O O . CYS A 1 87 ? -3.320 1.042 8.378 1.00 92.81 87 CYS A O 1
ATOM 699 N N . SER A 1 88 ? -5.286 2.124 8.283 1.00 92.19 88 SER A N 1
ATOM 700 C CA . SER A 1 88 ? -5.336 2.185 6.818 1.00 92.19 88 SER A CA 1
ATOM 701 C C . SER A 1 88 ? -4.594 3.381 6.212 1.00 92.19 88 SER A C 1
ATOM 703 O O . SER A 1 88 ? -4.332 3.354 5.012 1.00 92.19 88 SER A O 1
ATOM 705 N N . VAL A 1 89 ? -4.247 4.391 7.019 1.00 82.69 89 VAL A N 1
ATOM 706 C CA . VAL A 1 89 ? -3.562 5.640 6.627 1.00 82.69 89 VAL A CA 1
ATOM 707 C C . VAL A 1 89 ? -2.201 5.717 7.306 1.00 82.69 89 VAL A C 1
ATOM 709 O O . VAL A 1 89 ? -1.242 6.134 6.621 1.00 82.69 89 VAL A O 1
#

Sequence (89 aa):
MNERARIAKLNRWVPILNIAALIALFATLGMIFFYAPIERSMGNVQRLFYFHVGSAWVGSIAFFVALVGSAAYLRTQRFIWDTIALCSV

Radius of gyration: 18.92 Å; chains: 1; bounding box: 39×22×59 Å

pLDDT: mean 89.69, std 8.99, range [57.94, 97.94]

Secondary structure (DSSP, 8-state):
--HHHHHHHHHTHHHHHHHHHHHHHHHHHHHHHHTSPPBTTTBGGGHHHHHHHHHHHHHHHHHHHHHHHHHHHHHH--HHHHHHHHHT-